Protein AF-A0A7X3QNJ5-F1 (afdb_monomer)

Foldseek 3Di:
DDDDDDDDPPPPDPPDDDDCPVVVCVVCVVVVHHDPADDVPDPGPPPCVVVVVVVVVLVVQLVVVVCQVDPPDPDPVVNVVSVVVSVVVVVCVVPVD

pLDDT: mean 71.75, std 19.36, range [24.39, 93.75]

Sequence (97 aa):
MTYRLRVSVEALQPKRAAHPHRHFRQQLRRLHIRPVLAKRGTPNGSGLGVYRWVVERTLSWLHQFHRLRVRFERRGDIHEAFLTIGCIIICSRFLFR

Solvent-accessible surface area (backbone atoms only — not comparable to full-atom values): 6393 Å² total; per-residue (Å²): 143,82,88,83,80,82,78,77,90,78,82,80,72,83,78,80,89,72,81,65,66,66,59,53,49,52,51,32,50,74,68,74,41,80,79,82,72,69,57,92,95,49,85,56,92,77,63,50,68,68,59,46,52,57,52,54,50,54,50,56,57,46,43,69,43,64,72,68,58,47,83,79,62,91,50,66,68,63,51,50,51,53,49,52,52,50,49,50,57,54,51,47,62,66,75,77,105

Structure (mmCIF, N/CA/C/O backbone):
data_AF-A0A7X3QNJ5-F1
#
_entry.id   AF-A0A7X3QNJ5-F1
#
loop_
_atom_site.group_PDB
_atom_site.id
_atom_site.type_symbol
_atom_site.label_atom_id
_atom_site.label_alt_id
_atom_site.label_comp_id
_atom_site.label_asym_id
_atom_site.label_entity_id
_atom_site.label_seq_id
_atom_site.pdbx_PDB_ins_code
_atom_site.Cartn_x
_atom_site.Cartn_y
_atom_site.Cartn_z
_atom_site.occupancy
_atom_site.B_iso_or_equiv
_atom_site.auth_seq_id
_atom_site.auth_comp_id
_atom_site.auth_asym_id
_atom_site.auth_atom_id
_atom_site.pdbx_PDB_model_num
ATOM 1 N N . MET A 1 1 ? 34.088 -18.166 32.029 1.00 38.03 1 MET A N 1
ATOM 2 C CA . MET A 1 1 ? 33.112 -18.259 30.920 1.00 38.03 1 MET A CA 1
ATOM 3 C C . MET A 1 1 ? 31.991 -17.244 31.122 1.00 38.03 1 MET A C 1
ATOM 5 O O . MET A 1 1 ? 31.080 -17.524 31.886 1.00 38.03 1 MET A O 1
ATOM 9 N N . THR A 1 2 ? 32.054 -16.077 30.471 1.00 30.41 2 THR A N 1
ATOM 10 C CA . THR A 1 2 ? 30.873 -15.278 30.060 1.00 30.41 2 THR A CA 1
ATOM 11 C C . THR A 1 2 ? 31.359 -14.171 29.118 1.00 30.41 2 THR A C 1
ATOM 13 O O . THR A 1 2 ? 31.990 -13.210 29.551 1.00 30.41 2 THR A O 1
ATOM 16 N N . TYR A 1 3 ? 31.138 -14.327 27.811 1.00 24.39 3 TYR A N 1
ATOM 17 C CA . TYR A 1 3 ? 31.570 -13.354 26.804 1.00 24.39 3 TYR A CA 1
ATOM 18 C C . TYR A 1 3 ? 30.451 -12.342 26.552 1.00 24.39 3 TYR A C 1
ATOM 20 O O . TYR A 1 3 ? 29.412 -12.658 25.977 1.00 24.39 3 TYR A O 1
ATOM 28 N N . ARG A 1 4 ? 30.679 -11.111 27.011 1.00 36.25 4 ARG A N 1
ATOM 29 C CA . ARG A 1 4 ? 29.848 -9.928 26.777 1.00 36.25 4 ARG A CA 1
ATOM 30 C C . ARG A 1 4 ? 30.256 -9.306 25.438 1.00 36.25 4 ARG A C 1
ATOM 32 O O . ARG A 1 4 ? 31.220 -8.548 25.382 1.00 36.25 4 ARG A O 1
ATOM 39 N N . LEU A 1 5 ? 29.546 -9.628 24.358 1.00 35.75 5 LEU A N 1
ATOM 40 C CA . LEU A 1 5 ? 29.772 -9.012 23.047 1.00 35.75 5 LEU A CA 1
ATOM 41 C C . LEU A 1 5 ? 29.002 -7.688 22.941 1.00 35.75 5 LEU A C 1
ATOM 43 O O . LEU A 1 5 ? 27.789 -7.661 22.753 1.00 35.75 5 LEU A O 1
ATOM 47 N N . ARG A 1 6 ? 29.744 -6.580 23.055 1.00 36.91 6 ARG A N 1
ATOM 48 C CA . ARG A 1 6 ? 29.370 -5.267 22.516 1.00 36.91 6 ARG A CA 1
ATOM 49 C C . ARG A 1 6 ? 29.415 -5.376 20.990 1.00 36.91 6 ARG A C 1
ATOM 51 O O . ARG A 1 6 ? 30.498 -5.529 20.435 1.00 36.91 6 ARG A O 1
ATOM 58 N N . VAL A 1 7 ? 28.274 -5.298 20.309 1.00 44.38 7 VAL A N 1
ATOM 59 C CA . VAL A 1 7 ? 28.258 -5.103 18.852 1.00 44.38 7 VAL A CA 1
ATOM 60 C C . VAL A 1 7 ? 28.231 -3.602 18.584 1.00 44.38 7 VAL A C 1
ATOM 62 O O . VAL A 1 7 ? 27.272 -2.915 18.928 1.00 44.38 7 VAL A O 1
ATOM 65 N N . SER A 1 8 ? 29.334 -3.111 18.019 1.00 32.66 8 SER A N 1
ATOM 66 C CA . SER A 1 8 ? 29.550 -1.730 17.583 1.00 32.66 8 SER A CA 1
ATOM 67 C C . SER A 1 8 ? 28.489 -1.304 16.565 1.00 32.66 8 SER A C 1
ATOM 69 O O . SER A 1 8 ? 28.348 -1.917 15.508 1.00 32.66 8 SER A O 1
ATOM 71 N N . VAL A 1 9 ? 27.780 -0.219 16.865 1.00 39.53 9 VAL A N 1
ATOM 72 C CA . VAL A 1 9 ? 26.712 0.393 16.051 1.00 39.53 9 VAL A CA 1
ATOM 73 C C . VAL A 1 9 ? 27.227 1.237 14.865 1.00 39.53 9 VAL A C 1
ATOM 75 O O . VAL A 1 9 ? 26.466 1.981 14.258 1.00 39.53 9 VAL A O 1
ATOM 78 N N . GLU A 1 10 ? 28.495 1.095 14.468 1.00 34.22 10 GLU A N 1
ATOM 79 C CA . GLU A 1 10 ? 29.169 2.004 13.516 1.00 34.22 10 GLU A CA 1
ATOM 80 C C . GLU A 1 10 ? 29.443 1.443 12.110 1.00 34.22 10 GLU A C 1
ATOM 82 O O . GLU A 1 10 ? 30.074 2.104 11.291 1.00 34.22 10 GLU A O 1
ATOM 87 N N . ALA A 1 11 ? 28.930 0.260 11.762 1.00 33.91 11 ALA A N 1
ATOM 88 C CA . ALA A 1 11 ? 29.233 -0.372 10.470 1.00 33.91 11 ALA A CA 1
ATOM 89 C C . ALA A 1 11 ? 28.166 -0.199 9.365 1.00 33.91 11 ALA A C 1
ATOM 91 O O . ALA A 1 11 ? 28.227 -0.902 8.355 1.00 33.91 11 ALA A O 1
ATOM 92 N N . LEU A 1 12 ? 27.197 0.717 9.501 1.00 40.56 12 LEU A N 1
ATOM 93 C CA . LEU A 1 12 ? 26.153 0.933 8.482 1.00 40.56 12 LEU A CA 1
ATOM 94 C C . LEU A 1 12 ? 26.283 2.280 7.748 1.00 40.56 12 LEU A C 1
ATOM 96 O O . LEU A 1 12 ? 25.319 3.028 7.610 1.00 40.56 12 LEU A O 1
ATOM 100 N N . GLN A 1 13 ? 27.478 2.586 7.239 1.00 36.47 13 GLN A N 1
ATOM 101 C CA . GLN A 1 13 ? 27.635 3.614 6.202 1.00 36.47 13 GLN A CA 1
ATOM 102 C C . GLN A 1 13 ? 27.051 3.109 4.860 1.00 36.47 13 GLN A C 1
ATOM 104 O O . GLN A 1 13 ? 27.156 1.919 4.537 1.00 36.47 13 GLN A O 1
ATOM 109 N N . PRO A 1 14 ? 26.410 3.980 4.057 1.00 35.34 14 PRO A N 1
ATOM 110 C CA . PRO A 1 14 ? 25.528 3.576 2.973 1.00 35.34 14 PRO A CA 1
ATOM 111 C C . PRO A 1 14 ? 26.340 3.200 1.731 1.00 35.34 14 PRO A C 1
ATOM 113 O O . PRO A 1 14 ? 26.822 4.062 0.997 1.00 35.34 14 PRO A O 1
ATOM 116 N N . LYS A 1 15 ? 26.437 1.900 1.431 1.00 34.12 15 LYS A N 1
ATOM 117 C CA . LYS A 1 15 ? 26.913 1.425 0.123 1.00 34.12 15 LYS A CA 1
ATOM 118 C C . LYS A 1 15 ? 25.880 1.760 -0.959 1.00 34.12 15 LYS A C 1
ATOM 120 O O . LYS A 1 15 ? 25.045 0.941 -1.341 1.00 34.12 15 LYS A O 1
ATOM 125 N N . ARG A 1 16 ? 25.934 2.996 -1.454 1.00 39.19 16 ARG A N 1
ATOM 126 C CA . ARG A 1 16 ? 25.337 3.400 -2.729 1.00 39.19 16 ARG A CA 1
ATOM 127 C C . ARG A 1 16 ? 26.049 2.604 -3.839 1.00 39.19 16 ARG A C 1
ATOM 129 O O . ARG A 1 16 ? 27.269 2.627 -3.908 1.00 39.19 16 ARG A O 1
ATOM 136 N N . ALA A 1 17 ? 25.275 1.909 -4.680 1.00 40.91 17 ALA A N 1
ATOM 137 C CA . ALA A 1 17 ? 25.690 1.237 -5.928 1.00 40.91 17 ALA A CA 1
ATOM 138 C C . ALA A 1 17 ? 26.135 -0.251 -5.916 1.00 40.91 17 ALA A C 1
ATOM 140 O O . ALA A 1 17 ? 26.988 -0.648 -6.703 1.00 40.91 17 ALA A O 1
ATOM 141 N N . ALA A 1 18 ? 25.460 -1.132 -5.166 1.00 39.53 18 ALA A N 1
ATOM 142 C CA . ALA A 1 18 ? 25.410 -2.562 -5.522 1.00 39.53 18 ALA A CA 1
ATOM 143 C C . ALA A 1 18 ? 24.035 -3.161 -5.181 1.00 39.53 18 ALA A C 1
ATOM 145 O O . ALA A 1 18 ? 23.760 -3.561 -4.053 1.00 39.53 18 ALA A O 1
ATOM 146 N N . HIS A 1 19 ? 23.119 -3.166 -6.151 1.00 51.22 19 HIS A N 1
ATOM 147 C CA . HIS A 1 19 ? 21.729 -3.558 -5.915 1.00 51.22 19 HIS A CA 1
ATOM 148 C C . HIS A 1 19 ? 21.590 -5.085 -5.691 1.00 51.22 19 HIS A C 1
ATOM 150 O O . HIS A 1 19 ? 22.008 -5.868 -6.548 1.00 51.22 19 HIS A O 1
ATOM 156 N N . PRO A 1 20 ? 20.936 -5.544 -4.607 1.00 50.44 20 PRO A N 1
ATOM 157 C CA . PRO A 1 20 ? 21.018 -6.919 -4.081 1.00 50.44 20 PRO A CA 1
ATOM 158 C C . PRO A 1 20 ? 20.336 -8.024 -4.921 1.00 50.44 20 PRO A C 1
ATOM 160 O O . PRO A 1 20 ? 20.277 -9.185 -4.524 1.00 50.44 20 PRO A O 1
ATOM 163 N N . HIS A 1 21 ? 19.856 -7.720 -6.126 1.00 64.50 21 HIS A N 1
ATOM 164 C CA . HIS A 1 21 ? 19.049 -8.630 -6.944 1.00 64.50 21 HIS A CA 1
ATOM 165 C C . HIS A 1 21 ? 19.798 -9.897 -7.421 1.00 64.50 21 HIS A C 1
ATOM 167 O O . HIS A 1 21 ? 19.179 -10.947 -7.603 1.00 64.50 21 HIS A O 1
ATOM 173 N N . ARG A 1 22 ? 21.129 -9.847 -7.606 1.00 67.94 22 ARG A N 1
ATOM 174 C CA . ARG A 1 22 ? 21.928 -11.030 -7.999 1.00 67.94 22 ARG A CA 1
ATOM 175 C C . ARG A 1 22 ? 22.077 -12.027 -6.846 1.00 67.94 22 ARG A C 1
ATOM 177 O O . ARG A 1 22 ? 21.913 -13.225 -7.069 1.00 67.94 22 ARG A O 1
ATOM 184 N N . HIS A 1 23 ? 22.330 -11.529 -5.635 1.00 76.19 23 HIS A N 1
ATOM 185 C CA . HIS A 1 23 ? 22.473 -12.354 -4.434 1.00 76.19 23 HIS A CA 1
ATOM 186 C C . HIS A 1 23 ? 21.161 -13.065 -4.089 1.00 76.19 23 HIS A C 1
ATOM 188 O O . HIS A 1 23 ? 21.171 -14.280 -3.909 1.00 76.19 23 HIS A O 1
ATOM 194 N N . PHE A 1 24 ? 20.024 -12.361 -4.155 1.00 74.75 24 PHE A N 1
ATOM 195 C CA . PHE A 1 24 ? 18.706 -12.968 -3.936 1.00 74.75 24 PHE A CA 1
ATOM 196 C C . PHE A 1 24 ? 18.388 -14.084 -4.931 1.00 74.75 24 PHE A C 1
ATOM 198 O O . PHE A 1 24 ? 17.931 -15.153 -4.542 1.00 74.75 24 PHE A O 1
ATOM 205 N N . ARG A 1 25 ? 18.685 -13.900 -6.223 1.00 78.38 25 ARG A N 1
ATOM 206 C CA . ARG A 1 25 ? 18.483 -14.970 -7.214 1.00 78.38 25 ARG A CA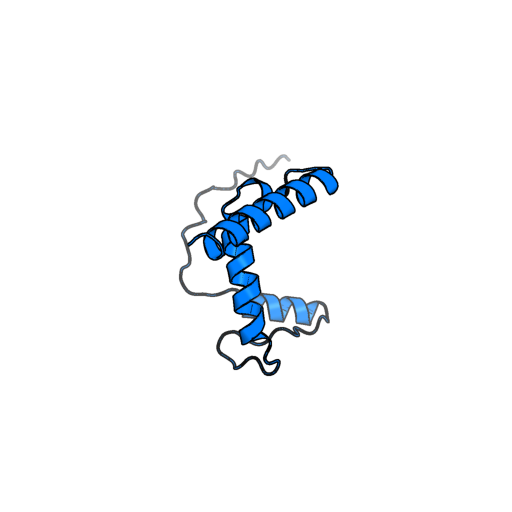 1
ATOM 207 C C . ARG A 1 25 ? 19.379 -16.176 -6.974 1.00 78.38 25 ARG A C 1
ATOM 209 O O . ARG A 1 25 ? 18.951 -17.299 -7.222 1.00 78.38 25 ARG A O 1
ATOM 216 N N . GLN A 1 26 ? 20.612 -15.955 -6.523 1.00 83.12 26 GLN A N 1
ATOM 217 C CA . GLN A 1 26 ? 21.524 -17.041 -6.182 1.00 83.12 26 GLN A CA 1
ATOM 218 C C . GLN A 1 26 ? 21.034 -17.805 -4.948 1.00 83.12 26 GLN A C 1
ATOM 220 O O . GLN A 1 26 ? 21.079 -19.029 -4.945 1.00 83.12 26 GLN A O 1
ATOM 225 N N . GLN A 1 27 ? 20.502 -17.105 -3.944 1.00 85.00 27 GLN A N 1
ATOM 226 C CA . GLN A 1 27 ? 19.864 -17.718 -2.778 1.00 85.00 27 GLN A CA 1
ATOM 227 C C . GLN A 1 27 ? 18.614 -18.518 -3.166 1.00 85.00 27 GLN A C 1
ATOM 229 O O . GLN A 1 27 ? 18.504 -19.672 -2.775 1.00 85.00 27 GLN A O 1
ATOM 234 N N . LEU A 1 28 ? 17.729 -17.969 -4.005 1.00 83.69 28 LEU A N 1
ATOM 235 C CA . LEU A 1 28 ? 16.552 -18.692 -4.505 1.00 83.69 28 LEU A CA 1
ATOM 236 C C . LEU A 1 28 ? 16.949 -19.972 -5.248 1.00 83.69 28 LEU A C 1
ATOM 238 O O . LEU A 1 28 ? 16.396 -21.030 -4.977 1.00 83.69 28 LEU A O 1
ATOM 242 N N . ARG A 1 29 ? 17.973 -19.910 -6.109 1.00 84.81 29 ARG A N 1
ATOM 243 C CA . ARG A 1 29 ? 18.503 -21.096 -6.802 1.00 84.81 29 ARG A CA 1
ATOM 244 C C . ARG A 1 29 ? 19.090 -22.131 -5.842 1.00 84.81 29 ARG A C 1
ATOM 246 O O . ARG A 1 29 ? 18.877 -23.315 -6.064 1.00 84.81 29 ARG A O 1
ATOM 253 N N . ARG A 1 30 ? 19.787 -21.703 -4.780 1.00 88.44 30 ARG A N 1
ATOM 254 C CA . ARG A 1 30 ? 20.273 -22.602 -3.710 1.00 88.44 30 ARG A CA 1
ATOM 255 C C . ARG A 1 30 ? 19.122 -23.285 -2.967 1.00 88.44 30 ARG A C 1
ATOM 257 O O . ARG A 1 30 ? 19.273 -24.417 -2.535 1.00 88.44 30 ARG A O 1
ATOM 264 N N . LEU A 1 31 ? 17.978 -22.613 -2.861 1.00 89.88 31 LEU A N 1
ATOM 265 C CA . LEU A 1 31 ? 16.739 -23.151 -2.297 1.00 89.88 31 LEU A CA 1
ATOM 266 C C . LEU A 1 31 ? 15.885 -23.913 -3.329 1.00 89.88 31 LEU A C 1
ATOM 268 O O . LEU A 1 31 ? 14.741 -24.237 -3.038 1.00 89.88 31 LEU A O 1
ATOM 272 N N . HIS A 1 32 ? 16.400 -24.177 -4.537 1.00 86.38 32 HIS A N 1
ATOM 273 C CA . HIS A 1 32 ? 15.662 -24.788 -5.655 1.00 86.38 32 HIS A CA 1
ATOM 274 C C . HIS A 1 32 ? 14.410 -24.010 -6.114 1.00 86.38 32 HIS A C 1
ATOM 276 O O . HIS A 1 32 ? 13.584 -24.524 -6.867 1.00 86.38 32 HIS A O 1
ATOM 282 N N . ILE A 1 33 ? 14.295 -22.732 -5.746 1.00 85.00 33 ILE A N 1
ATOM 283 C CA . ILE A 1 33 ? 13.223 -21.832 -6.175 1.00 85.00 33 ILE A CA 1
ATOM 284 C C . ILE A 1 33 ? 13.658 -21.121 -7.459 1.00 85.00 33 ILE A C 1
ATOM 286 O O . ILE A 1 33 ? 14.666 -20.406 -7.501 1.00 85.00 33 ILE A O 1
ATOM 290 N N . ARG A 1 34 ? 12.881 -21.284 -8.535 1.00 80.62 34 ARG A N 1
ATOM 291 C CA . ARG A 1 34 ? 13.142 -20.600 -9.808 1.00 80.62 34 ARG A CA 1
ATOM 292 C C . ARG A 1 34 ? 12.702 -19.131 -9.709 1.00 80.62 34 ARG A C 1
ATOM 294 O O . ARG A 1 34 ? 11.527 -18.871 -9.469 1.00 80.62 34 ARG A O 1
ATOM 301 N N . PRO A 1 35 ? 13.600 -18.148 -9.910 1.00 72.94 35 PRO A N 1
ATOM 302 C CA . PRO A 1 35 ? 13.203 -16.744 -9.925 1.00 72.94 35 PRO A CA 1
ATOM 303 C C . PRO A 1 35 ? 12.423 -16.429 -11.210 1.00 72.94 35 PRO A C 1
ATOM 305 O O . PRO A 1 35 ? 13.019 -16.320 -12.279 1.00 72.94 35 PRO A O 1
ATOM 308 N N . VAL A 1 36 ? 11.101 -16.274 -11.085 1.00 72.25 36 VAL A N 1
ATOM 309 C CA . VAL A 1 36 ? 10.164 -16.010 -12.200 1.00 72.25 36 VAL A CA 1
ATOM 310 C C . VAL A 1 36 ? 10.129 -14.531 -12.604 1.00 72.25 36 VAL A C 1
ATOM 312 O O . VAL A 1 36 ? 9.816 -14.192 -13.741 1.00 72.25 36 VAL A O 1
ATOM 315 N N . LEU A 1 37 ? 10.495 -13.624 -11.694 1.00 69.25 37 LEU A N 1
ATOM 316 C CA . LEU A 1 37 ? 10.550 -12.196 -12.000 1.00 69.25 37 LEU A CA 1
ATOM 317 C C . LEU A 1 37 ? 11.632 -11.911 -13.050 1.00 69.25 37 LEU A C 1
ATOM 319 O O . LEU A 1 37 ? 12.732 -12.466 -13.002 1.00 69.25 37 LEU A O 1
ATOM 323 N N . ALA A 1 38 ? 11.349 -11.009 -13.983 1.00 68.62 38 ALA A N 1
ATOM 324 C CA . ALA A 1 38 ? 12.305 -10.574 -14.996 1.00 68.62 38 ALA A CA 1
ATOM 325 C C . ALA A 1 38 ? 13.451 -9.745 -14.384 1.00 68.62 38 ALA A C 1
ATOM 327 O O . ALA A 1 38 ? 13.352 -9.208 -13.276 1.00 68.62 38 ALA A O 1
ATOM 328 N N . LYS A 1 39 ? 14.613 -9.741 -15.050 1.00 71.06 39 LYS A N 1
ATOM 329 C CA . LYS A 1 39 ? 15.819 -9.080 -14.536 1.00 71.06 39 LYS A CA 1
ATOM 330 C C . LYS A 1 39 ? 15.653 -7.563 -14.674 1.00 71.06 39 LYS A C 1
ATOM 332 O O . LYS A 1 39 ? 15.097 -7.063 -15.643 1.00 71.06 39 LYS A O 1
ATOM 337 N N . ARG A 1 40 ? 16.144 -6.801 -13.694 1.00 65.12 40 ARG A N 1
ATOM 338 C CA . ARG A 1 40 ? 16.155 -5.335 -13.798 1.00 65.12 40 ARG A CA 1
ATOM 339 C C . ARG A 1 40 ? 16.944 -4.920 -15.049 1.00 65.12 40 ARG A C 1
ATOM 341 O O . ARG A 1 40 ? 18.068 -5.386 -15.225 1.00 65.12 40 ARG A O 1
ATOM 348 N N . GLY A 1 41 ? 16.348 -4.073 -15.888 1.00 65.19 41 GLY A N 1
ATOM 349 C CA . GLY A 1 41 ? 16.939 -3.610 -17.151 1.00 65.19 41 GLY A CA 1
ATOM 350 C C . GLY A 1 41 ? 16.744 -4.552 -18.345 1.00 65.19 41 GLY A C 1
ATOM 351 O O . GLY A 1 41 ? 17.213 -4.233 -19.428 1.00 65.19 41 GLY A O 1
ATOM 352 N N . THR A 1 42 ? 16.059 -5.688 -18.178 1.00 66.88 42 THR A N 1
ATOM 353 C CA . THR A 1 42 ? 15.613 -6.516 -19.310 1.00 66.88 42 THR A CA 1
ATOM 354 C C . THR A 1 42 ? 14.135 -6.251 -19.575 1.00 66.88 42 THR A C 1
ATOM 356 O O . THR A 1 42 ? 13.395 -6.088 -18.599 1.00 66.88 42 THR A O 1
ATOM 359 N N . PRO A 1 43 ? 13.683 -6.234 -20.840 1.00 62.88 43 PRO A N 1
ATOM 360 C CA . PRO A 1 43 ? 12.264 -6.127 -21.139 1.00 62.88 43 PRO A CA 1
ATOM 361 C C . PRO A 1 43 ? 11.503 -7.243 -20.414 1.00 62.88 43 PRO A C 1
ATOM 363 O O . PRO A 1 43 ? 11.860 -8.421 -20.483 1.00 62.88 43 PRO A O 1
ATOM 366 N N . ASN A 1 44 ? 10.476 -6.856 -19.656 1.00 64.25 44 ASN A N 1
ATOM 367 C CA . ASN A 1 44 ? 9.575 -7.808 -19.022 1.00 64.25 44 ASN A CA 1
ATOM 368 C C . ASN A 1 44 ? 8.752 -8.465 -20.136 1.00 64.25 44 ASN A C 1
ATOM 370 O O . ASN A 1 44 ? 7.806 -7.860 -20.629 1.00 64.25 44 ASN A O 1
ATOM 374 N N . GLY A 1 45 ? 9.085 -9.702 -20.513 1.00 62.97 45 GLY A N 1
ATOM 375 C CA . GLY A 1 45 ? 8.373 -10.455 -21.558 1.00 62.97 45 GLY A CA 1
ATOM 376 C C . GLY A 1 45 ? 6.914 -10.800 -21.228 1.00 62.97 45 GLY A C 1
ATOM 377 O O . GLY A 1 45 ? 6.244 -11.440 -22.024 1.00 62.97 45 GLY A O 1
ATOM 378 N N . SER A 1 46 ? 6.420 -10.392 -20.057 1.00 69.31 46 SER A N 1
ATOM 379 C CA . SER A 1 46 ? 5.060 -10.649 -19.595 1.00 69.31 46 SER A CA 1
ATOM 380 C C . SER A 1 46 ? 4.070 -9.516 -19.890 1.00 69.31 46 SER A C 1
ATOM 382 O O . SER A 1 46 ? 2.897 -9.658 -19.569 1.00 69.31 46 SER A O 1
ATOM 384 N N . GLY A 1 47 ? 4.511 -8.357 -20.403 1.00 67.00 47 GLY A N 1
ATOM 385 C CA . GLY A 1 47 ? 3.638 -7.188 -20.632 1.00 67.00 47 GLY A CA 1
ATOM 386 C C . GLY A 1 47 ? 3.090 -6.525 -19.353 1.00 67.00 47 GLY A C 1
ATOM 387 O O . GLY A 1 47 ? 2.623 -5.389 -19.386 1.00 67.00 47 GLY A O 1
ATOM 388 N N . LEU A 1 48 ? 3.246 -7.168 -18.187 1.00 67.12 48 LEU A N 1
ATOM 389 C CA . LEU A 1 48 ? 2.789 -6.674 -16.887 1.00 67.12 48 LEU A CA 1
ATOM 390 C C . LEU A 1 48 ? 3.401 -5.334 -16.482 1.00 67.12 48 LEU A C 1
ATOM 392 O O . LEU A 1 48 ? 2.865 -4.708 -15.584 1.00 67.12 48 LEU A O 1
ATOM 396 N N . GLY A 1 49 ? 4.497 -4.872 -17.093 1.00 69.19 49 GLY A N 1
ATOM 397 C CA . GLY A 1 49 ? 5.095 -3.571 -16.762 1.00 69.19 49 GLY A CA 1
ATO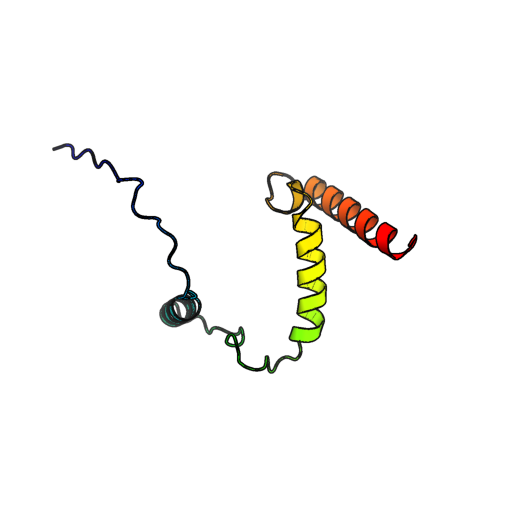M 398 C C . GLY A 1 49 ? 4.111 -2.401 -16.887 1.00 69.19 49 GLY A C 1
ATOM 399 O O . GLY A 1 49 ? 4.138 -1.502 -16.050 1.00 69.19 49 GLY A O 1
ATOM 400 N N . VAL A 1 50 ? 3.204 -2.464 -17.869 1.00 71.12 50 VAL A N 1
ATOM 401 C CA . VAL A 1 50 ? 2.175 -1.439 -18.109 1.00 71.12 50 VAL A CA 1
ATOM 402 C C . VAL A 1 50 ? 1.166 -1.400 -16.958 1.00 71.12 50 VAL A C 1
ATOM 404 O O . VAL A 1 50 ? 0.925 -0.346 -16.374 1.00 71.12 50 VAL A O 1
ATOM 407 N N . TYR A 1 51 ? 0.632 -2.558 -16.568 1.00 77.19 51 TYR A N 1
ATOM 408 C CA . TYR A 1 51 ? -0.365 -2.668 -15.497 1.00 77.19 51 TYR A CA 1
ATOM 409 C C . TYR A 1 51 ? 0.245 -2.526 -14.100 1.00 77.19 51 TYR A C 1
ATOM 411 O O . TYR A 1 51 ? -0.340 -1.928 -13.200 1.00 77.19 51 TYR A O 1
ATOM 419 N N . ARG A 1 52 ? 1.461 -3.038 -13.919 1.00 80.62 52 ARG A N 1
ATOM 420 C CA . ARG A 1 52 ? 2.189 -3.023 -12.653 1.00 80.62 52 ARG A CA 1
ATOM 421 C C . ARG A 1 52 ? 2.501 -1.602 -12.211 1.00 80.62 52 ARG A C 1
ATOM 423 O O . ARG A 1 52 ? 2.345 -1.316 -11.033 1.00 80.62 52 ARG A O 1
ATOM 430 N N . TRP A 1 53 ? 2.877 -0.710 -13.129 1.00 83.81 53 TRP A N 1
ATOM 431 C CA . TRP A 1 53 ? 3.109 0.691 -12.780 1.00 83.81 53 TRP A CA 1
ATOM 432 C C . TRP A 1 53 ? 1.851 1.371 -12.219 1.00 83.81 53 TRP A C 1
ATOM 434 O O . TRP A 1 53 ? 1.954 2.133 -11.260 1.00 83.81 53 TRP A O 1
ATOM 444 N N . VAL A 1 54 ? 0.663 1.069 -12.757 1.00 84.25 54 VAL A N 1
ATOM 445 C CA . VAL A 1 54 ? -0.606 1.614 -12.241 1.00 84.25 54 VAL A CA 1
ATOM 446 C C . VAL A 1 54 ? -0.845 1.144 -10.806 1.00 84.25 54 VAL A C 1
ATOM 448 O O . VAL A 1 54 ? -1.116 1.959 -9.927 1.00 84.25 54 VAL A O 1
ATOM 451 N N . VAL A 1 55 ? -0.667 -0.153 -10.547 1.00 84.06 55 VAL A N 1
ATOM 452 C CA . VAL A 1 55 ? -0.840 -0.736 -9.208 1.00 84.06 55 VAL A CA 1
ATOM 453 C C . VAL A 1 55 ? 0.203 -0.199 -8.223 1.00 84.06 55 VAL A C 1
ATOM 455 O O . VAL A 1 55 ? -0.146 0.242 -7.131 1.00 84.06 55 VAL A O 1
ATOM 458 N N . GLU A 1 56 ? 1.481 -0.179 -8.604 1.00 86.62 56 GLU A N 1
ATOM 459 C CA . GLU A 1 56 ? 2.574 0.330 -7.766 1.00 86.62 56 GLU A CA 1
ATOM 460 C C . GLU A 1 56 ? 2.407 1.819 -7.441 1.00 86.62 56 GLU A C 1
ATOM 462 O O . GLU A 1 56 ? 2.706 2.246 -6.323 1.00 86.62 56 GLU A O 1
ATOM 467 N N . ARG A 1 57 ? 1.888 2.613 -8.385 1.00 88.00 57 ARG A N 1
ATOM 468 C CA . ARG A 1 57 ? 1.571 4.028 -8.166 1.00 88.00 57 ARG A CA 1
ATOM 469 C C . ARG A 1 57 ? 0.469 4.191 -7.120 1.00 88.00 57 ARG A C 1
ATOM 471 O O . ARG A 1 57 ? 0.650 4.964 -6.182 1.00 88.00 57 ARG A O 1
ATOM 478 N N . THR A 1 58 ? -0.629 3.445 -7.236 1.00 86.38 58 THR A N 1
ATOM 479 C CA . THR A 1 58 ? -1.723 3.493 -6.252 1.00 86.38 58 THR A CA 1
ATOM 480 C C . THR A 1 58 ? -1.245 3.041 -4.872 1.00 86.38 58 THR A C 1
ATOM 482 O O . THR A 1 58 ? -1.512 3.715 -3.880 1.00 86.38 58 THR A O 1
ATOM 485 N N . LEU A 1 59 ? -0.451 1.967 -4.799 1.00 84.31 59 LEU A N 1
ATOM 486 C CA . LEU A 1 59 ? 0.175 1.518 -3.550 1.00 84.31 59 LEU A CA 1
ATOM 487 C C . LEU A 1 59 ? 1.099 2.585 -2.950 1.00 84.31 59 LEU A C 1
ATOM 489 O O . LEU A 1 59 ? 1.108 2.780 -1.737 1.00 84.31 59 LEU A O 1
ATOM 493 N N . SER A 1 60 ? 1.827 3.330 -3.784 1.00 88.00 60 SER A N 1
ATOM 494 C CA . SER A 1 60 ? 2.681 4.431 -3.324 1.00 88.00 60 SER A CA 1
ATOM 495 C C . SER A 1 60 ? 1.880 5.562 -2.673 1.00 88.00 60 SER A C 1
ATOM 497 O O . SER A 1 60 ? 2.347 6.143 -1.695 1.00 88.00 60 SER A O 1
ATOM 499 N N . TRP A 1 61 ? 0.673 5.863 -3.166 1.00 88.50 61 TRP A N 1
ATOM 500 C CA . TRP A 1 61 ? -0.236 6.814 -2.514 1.00 88.50 61 TRP A CA 1
ATOM 501 C C . TRP A 1 61 ? -0.823 6.253 -1.224 1.00 88.50 61 TRP A C 1
ATOM 503 O O . TRP A 1 61 ? -0.850 6.955 -0.216 1.00 88.50 61 TRP A O 1
ATOM 513 N N . LEU A 1 62 ? -1.221 4.980 -1.219 1.00 87.50 62 LEU A N 1
ATOM 514 C CA . LEU A 1 62 ? -1.734 4.328 -0.015 1.00 87.50 62 LEU A CA 1
ATOM 515 C C . LEU A 1 62 ? -0.683 4.276 1.103 1.00 87.50 62 LEU A C 1
ATOM 517 O O . LEU A 1 62 ? -1.013 4.484 2.266 1.00 87.50 62 LEU A O 1
ATOM 521 N N . HIS A 1 63 ? 0.595 4.101 0.764 1.00 85.75 63 HIS A N 1
ATOM 522 C CA . HIS A 1 63 ? 1.699 4.129 1.726 1.00 85.75 63 HIS A CA 1
ATOM 523 C C . HIS A 1 63 ? 1.943 5.504 2.369 1.00 85.75 63 HIS A C 1
ATOM 525 O O . HIS A 1 63 ? 2.627 5.568 3.392 1.00 85.75 63 HIS A O 1
ATOM 531 N N . GLN A 1 64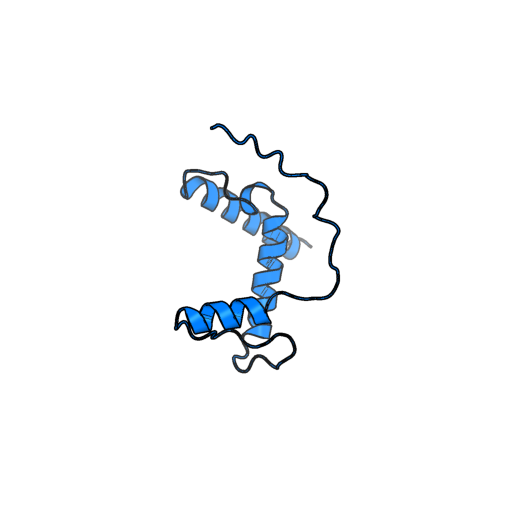 ? 1.398 6.596 1.818 1.00 84.69 64 GLN A N 1
ATOM 532 C CA . GLN A 1 64 ? 1.422 7.900 2.495 1.00 84.69 64 GLN A CA 1
ATOM 533 C C . GLN A 1 64 ? 0.474 7.928 3.701 1.00 84.69 64 GLN A C 1
ATOM 535 O O . GLN A 1 64 ? 0.705 8.667 4.657 1.00 84.69 64 GLN A O 1
ATOM 540 N N . PHE A 1 65 ? -0.553 7.075 3.716 1.00 81.44 65 PHE A N 1
ATOM 541 C CA . PHE A 1 65 ? -1.384 6.864 4.893 1.00 81.44 65 PHE A CA 1
ATOM 542 C C . PHE A 1 65 ? -0.659 5.893 5.832 1.00 81.44 65 PHE A C 1
ATOM 544 O O . PHE A 1 65 ? -0.689 4.680 5.649 1.00 81.44 65 PHE A O 1
ATOM 551 N N . HIS A 1 66 ? 0.026 6.430 6.845 1.00 77.31 66 HIS A N 1
ATOM 552 C CA . HIS A 1 66 ? 0.934 5.708 7.752 1.00 77.31 66 HIS A CA 1
ATOM 553 C C . HIS A 1 66 ? 0.415 4.338 8.253 1.00 77.31 66 HIS A C 1
ATOM 555 O O . HIS A 1 66 ? 1.193 3.388 8.353 1.00 77.31 66 HIS A O 1
ATOM 561 N N . ARG A 1 67 ? -0.898 4.216 8.514 1.00 77.75 67 ARG A N 1
ATOM 562 C CA . ARG A 1 67 ? -1.568 2.981 8.983 1.00 77.75 67 ARG A CA 1
ATOM 563 C C . ARG A 1 67 ? -1.718 1.884 7.920 1.00 77.75 67 ARG A C 1
ATOM 565 O O . ARG A 1 67 ? -1.939 0.730 8.272 1.00 77.75 67 ARG A O 1
ATOM 572 N N . LEU A 1 68 ? -1.603 2.232 6.639 1.00 79.50 68 LEU A N 1
ATOM 573 C CA . LEU A 1 68 ? -1.606 1.291 5.515 1.00 79.50 68 LEU A CA 1
ATOM 574 C C . LEU A 1 68 ? -0.190 0.871 5.101 1.00 79.50 68 LEU A C 1
ATOM 576 O O . LEU A 1 68 ? -0.017 -0.213 4.556 1.00 79.50 68 LEU A O 1
ATOM 580 N N . ARG A 1 69 ? 0.833 1.688 5.395 1.00 80.19 69 ARG A N 1
ATOM 581 C CA . ARG A 1 69 ? 2.241 1.364 5.097 1.00 80.19 69 ARG A CA 1
ATOM 582 C C . ARG A 1 69 ? 2.774 0.212 5.944 1.00 80.19 69 ARG A C 1
ATOM 584 O O . ARG A 1 69 ? 3.509 -0.638 5.451 1.00 80.19 69 ARG A O 1
ATOM 591 N N . VAL A 1 70 ? 2.459 0.227 7.234 1.00 75.94 70 VAL A N 1
ATOM 592 C CA . VAL A 1 70 ? 2.860 -0.811 8.185 1.00 75.94 70 VAL A CA 1
ATOM 593 C C . VAL A 1 70 ? 1.593 -1.292 8.864 1.00 75.94 70 VAL A C 1
ATOM 595 O O . VAL A 1 70 ? 0.860 -0.497 9.452 1.00 75.94 70 VAL A O 1
ATOM 598 N N . ARG A 1 71 ? 1.317 -2.594 8.759 1.00 75.19 71 ARG A N 1
A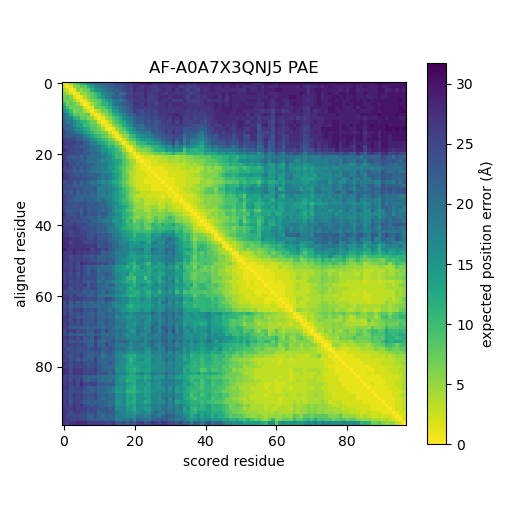TOM 599 C CA . ARG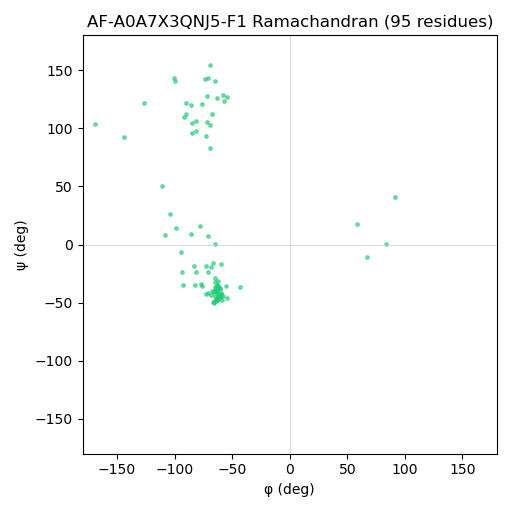 A 1 71 ? 0.149 -3.200 9.393 1.00 75.19 71 ARG A CA 1
ATOM 600 C C . ARG A 1 71 ? 0.374 -3.267 10.903 1.00 75.19 71 ARG A C 1
ATOM 602 O O . ARG A 1 71 ? 0.949 -4.228 11.403 1.00 75.19 71 ARG A O 1
ATOM 609 N N . PHE A 1 72 ? -0.091 -2.243 11.610 1.00 73.38 72 PHE A N 1
ATOM 610 C CA . PHE A 1 72 ? -0.153 -2.233 13.075 1.00 73.38 72 PHE A CA 1
ATOM 611 C C . PHE A 1 72 ? -1.404 -2.947 13.608 1.00 73.38 72 PHE A C 1
ATOM 613 O O . PHE A 1 72 ? -1.443 -3.389 14.755 1.00 73.38 72 PHE A O 1
ATOM 620 N N . GLU A 1 73 ? -2.410 -3.122 12.752 1.00 78.19 73 GLU A N 1
ATOM 621 C CA . GLU A 1 73 ? -3.731 -3.561 13.171 1.00 78.19 73 GLU A CA 1
ATOM 622 C C . GLU A 1 73 ? -3.809 -5.082 13.244 1.00 78.19 73 GLU A C 1
ATOM 624 O O . GLU A 1 73 ? -3.633 -5.801 12.252 1.00 78.19 73 GLU A O 1
ATOM 629 N N . ARG A 1 74 ? -4.109 -5.569 14.454 1.00 79.12 74 ARG A N 1
ATOM 630 C CA . ARG A 1 74 ? -4.248 -6.999 14.743 1.00 79.12 74 ARG A CA 1
ATOM 631 C C . ARG A 1 74 ? -5.433 -7.619 14.001 1.00 79.12 74 ARG A C 1
ATOM 633 O O . ARG A 1 74 ? -5.361 -8.785 13.621 1.00 79.12 74 ARG A O 1
ATOM 640 N N . ARG A 1 75 ? -6.501 -6.848 13.772 1.00 83.19 75 ARG A N 1
ATOM 641 C CA . ARG A 1 75 ? -7.696 -7.301 13.054 1.00 83.19 75 ARG A CA 1
ATOM 642 C C . ARG A 1 75 ? -7.695 -6.829 11.593 1.00 83.19 75 ARG A C 1
ATOM 644 O O . ARG A 1 75 ? -7.218 -5.737 11.290 1.00 83.19 75 ARG A O 1
ATOM 651 N N . GLY A 1 76 ? -8.146 -7.699 10.687 1.00 87.06 76 GLY A N 1
ATOM 652 C CA . GLY A 1 76 ? -8.127 -7.453 9.237 1.00 87.06 76 GLY A CA 1
ATOM 653 C C . GLY A 1 76 ? -9.227 -6.504 8.754 1.00 87.06 76 GLY A C 1
ATOM 654 O O . GLY A 1 76 ? -8.971 -5.688 7.879 1.00 87.06 76 GLY A O 1
ATOM 655 N N . ASP A 1 77 ? -10.391 -6.554 9.393 1.00 87.44 77 ASP A N 1
ATOM 656 C CA . ASP A 1 77 ? -11.551 -5.673 9.193 1.00 87.44 77 ASP A CA 1
ATOM 657 C C . ASP A 1 77 ? -11.198 -4.183 9.343 1.00 87.44 77 ASP A C 1
ATOM 659 O O . ASP A 1 77 ? -11.538 -3.358 8.500 1.00 87.44 77 ASP A O 1
ATOM 663 N N . ILE A 1 78 ? -10.445 -3.829 10.386 1.00 86.31 78 ILE A N 1
ATOM 664 C CA . ILE A 1 78 ? -10.020 -2.446 10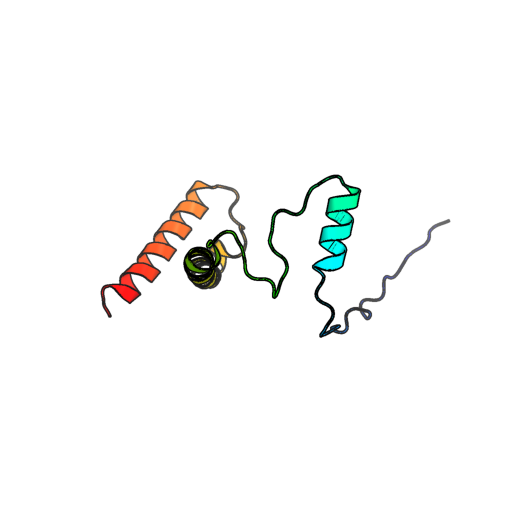.630 1.00 86.31 78 ILE A CA 1
ATOM 665 C C . ILE A 1 78 ? -9.075 -1.981 9.514 1.00 86.31 78 ILE A C 1
ATOM 667 O O . ILE A 1 78 ? -9.169 -0.852 9.033 1.00 86.31 78 ILE A O 1
ATOM 671 N N . HIS A 1 79 ? -8.162 -2.852 9.081 1.00 87.12 79 HIS A N 1
ATOM 672 C CA . HIS A 1 79 ? -7.239 -2.538 7.995 1.00 87.12 79 HIS A CA 1
ATOM 673 C C . HIS A 1 79 ? -7.975 -2.357 6.659 1.00 87.12 79 HIS A C 1
ATOM 675 O O . HIS A 1 79 ? -7.675 -1.424 5.916 1.00 87.12 79 HIS A O 1
ATOM 681 N N . GLU A 1 80 ? -8.973 -3.196 6.386 1.00 88.50 80 GLU A N 1
ATOM 682 C CA . GLU A 1 80 ? -9.842 -3.093 5.213 1.00 88.50 80 GLU A CA 1
ATOM 683 C C . GLU A 1 80 ? -10.670 -1.799 5.211 1.00 88.50 80 GLU A C 1
ATOM 685 O O . GLU A 1 80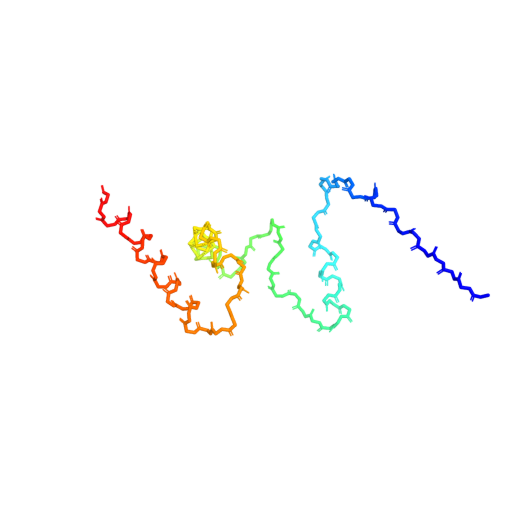 ? -10.777 -1.132 4.177 1.00 88.50 80 GLU A O 1
ATOM 690 N N . ALA A 1 81 ? -11.177 -1.371 6.371 1.00 91.50 81 ALA A N 1
ATOM 691 C CA . ALA A 1 81 ? -11.865 -0.090 6.502 1.00 91.50 81 ALA A CA 1
ATOM 692 C C . ALA A 1 81 ? -10.939 1.091 6.150 1.00 91.50 81 ALA A C 1
ATOM 694 O O . ALA A 1 81 ? -11.314 1.962 5.362 1.00 91.50 81 ALA A O 1
ATOM 695 N N . PHE A 1 82 ? -9.697 1.102 6.656 1.00 87.19 82 PHE A N 1
ATOM 696 C CA . PHE A 1 82 ? -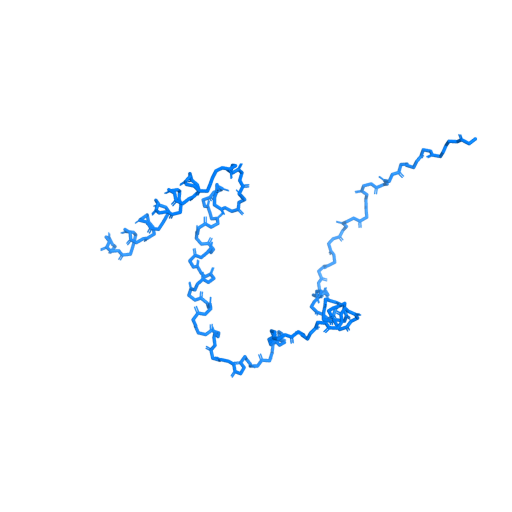8.718 2.137 6.292 1.00 87.19 82 PHE A CA 1
ATOM 697 C C . PHE A 1 82 ? -8.338 2.104 4.817 1.00 87.19 82 PHE A C 1
ATOM 699 O O . PHE A 1 82 ? -8.155 3.164 4.215 1.00 87.19 82 PHE A O 1
ATOM 706 N N . LEU A 1 83 ? -8.232 0.910 4.233 1.00 89.25 83 LEU A N 1
ATOM 707 C CA . LEU A 1 83 ? -7.946 0.749 2.813 1.00 89.25 83 LEU A CA 1
ATOM 708 C C . LEU A 1 83 ? -9.070 1.365 1.974 1.00 89.25 83 LEU A C 1
ATOM 710 O O . LEU A 1 83 ? -8.801 2.167 1.082 1.00 89.25 83 LEU A O 1
ATOM 714 N N . THR A 1 84 ? -10.319 1.050 2.315 1.00 91.94 84 THR A N 1
ATOM 715 C CA . THR A 1 84 ? -11.513 1.580 1.648 1.00 91.94 84 THR A CA 1
ATOM 716 C C . THR A 1 84 ? -11.562 3.105 1.718 1.00 91.94 84 THR A C 1
ATOM 718 O O . THR A 1 84 ? -11.724 3.764 0.691 1.00 91.94 84 THR A O 1
ATOM 721 N N . ILE A 1 85 ? -11.332 3.687 2.899 1.00 91.31 85 ILE A N 1
ATOM 722 C CA . ILE A 1 85 ? -11.281 5.147 3.080 1.00 91.31 85 ILE A CA 1
ATOM 723 C C . ILE A 1 85 ? -10.158 5.769 2.234 1.00 91.31 85 ILE A C 1
ATOM 725 O O . ILE A 1 85 ? -10.378 6.772 1.554 1.00 91.31 85 ILE A O 1
ATOM 729 N N . GLY A 1 86 ? -8.966 5.164 2.229 1.00 90.19 86 GLY A N 1
ATOM 730 C CA . GLY A 1 86 ? -7.838 5.622 1.415 1.00 90.19 86 GLY A CA 1
ATOM 731 C C . GLY A 1 86 ? -8.158 5.628 -0.082 1.00 90.19 86 GLY A C 1
ATOM 732 O O . GLY A 1 86 ? -7.866 6.607 -0.770 1.00 90.19 86 GLY A O 1
ATOM 733 N N . CYS A 1 87 ? -8.820 4.581 -0.578 1.00 90.88 87 CYS A N 1
ATOM 734 C CA . CYS A 1 87 ? -9.285 4.500 -1.962 1.00 90.88 87 CYS A CA 1
ATOM 735 C C . CYS A 1 87 ? -10.313 5.590 -2.290 1.00 90.88 87 CYS A C 1
ATOM 737 O O . CYS A 1 87 ? -10.177 6.244 -3.321 1.00 90.88 87 CYS A O 1
ATOM 739 N N . ILE A 1 88 ? -11.287 5.847 -1.409 1.00 93.75 88 ILE A N 1
ATOM 740 C CA . ILE A 1 88 ? -12.297 6.902 -1.608 1.00 93.75 88 ILE A CA 1
ATOM 741 C C . ILE A 1 88 ? -11.634 8.279 -1.736 1.00 93.75 88 ILE A C 1
ATOM 743 O O . ILE A 1 88 ? -11.972 9.033 -2.646 1.00 93.75 88 ILE A O 1
ATOM 747 N N . ILE A 1 89 ? -10.659 8.596 -0.877 1.00 91.25 89 ILE A N 1
ATOM 748 C CA . ILE A 1 89 ? -9.921 9.871 -0.924 1.00 91.25 89 ILE A CA 1
ATOM 749 C C . ILE A 1 89 ? -9.121 10.006 -2.223 1.00 91.25 89 ILE A C 1
ATOM 751 O O . ILE A 1 89 ? -9.030 11.090 -2.794 1.00 91.25 89 ILE A O 1
ATOM 755 N N . ILE A 1 90 ? -8.501 8.925 -2.693 1.00 89.50 90 ILE A N 1
ATOM 756 C CA . ILE A 1 90 ? -7.769 8.948 -3.961 1.00 89.50 90 ILE A CA 1
ATOM 757 C C . ILE A 1 90 ? -8.755 9.184 -5.109 1.00 89.50 90 ILE A C 1
ATOM 759 O O . ILE A 1 90 ? -8.550 10.108 -5.891 1.00 89.50 90 ILE A O 1
ATOM 763 N N . CYS A 1 91 ? -9.846 8.417 -5.179 1.00 90.88 91 CYS A N 1
ATOM 764 C CA . CYS A 1 91 ? -10.867 8.549 -6.217 1.00 90.88 91 CYS A CA 1
ATOM 765 C C . CYS A 1 91 ? -11.513 9.941 -6.234 1.00 90.88 91 CYS A C 1
ATOM 767 O O . CYS A 1 91 ? -11.678 10.518 -7.306 1.00 90.88 91 CYS A O 1
ATOM 769 N N . SER A 1 92 ? -11.820 10.524 -5.071 1.00 92.88 92 S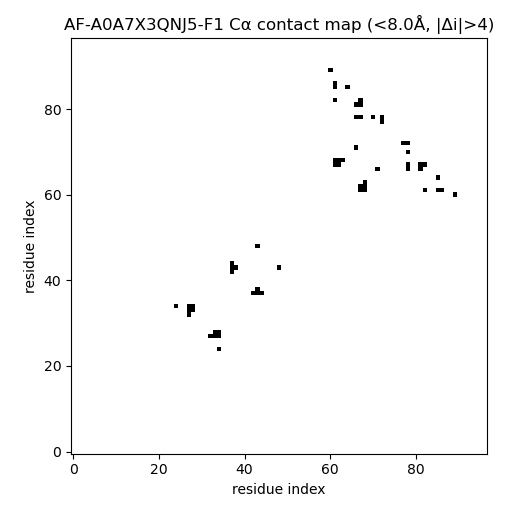ER A N 1
ATOM 770 C CA . SER A 1 92 ? -12.417 11.862 -4.997 1.00 92.88 92 SER A CA 1
ATOM 771 C C . SER A 1 92 ? -11.490 12.943 -5.561 1.00 92.88 92 SER A C 1
ATOM 773 O O . SER A 1 92 ? -11.952 13.847 -6.248 1.00 92.88 92 SER A O 1
ATOM 775 N N . ARG A 1 93 ? -10.170 12.814 -5.380 1.00 89.81 93 ARG A N 1
ATOM 776 C CA . ARG A 1 93 ? -9.175 13.739 -5.960 1.00 89.81 93 ARG A CA 1
ATOM 777 C C . ARG A 1 93 ? -9.065 13.651 -7.482 1.00 89.81 93 ARG A C 1
ATOM 779 O O . ARG A 1 93 ? -8.521 14.574 -8.082 1.00 89.81 93 ARG A O 1
ATOM 786 N N . PHE A 1 94 ? -9.525 12.556 -8.087 1.00 87.62 94 PHE A N 1
ATOM 787 C CA . PHE A 1 94 ? -9.585 12.394 -9.541 1.00 87.62 94 PHE A CA 1
ATOM 788 C C . PHE A 1 94 ? -10.932 12.808 -10.127 1.00 87.62 94 PHE A C 1
ATOM 790 O O . PHE A 1 94 ? -10.956 13.327 -11.234 1.00 87.62 94 PHE A O 1
ATOM 797 N N . LEU A 1 95 ? -12.030 12.571 -9.405 1.00 92.19 95 LEU A N 1
ATOM 798 C CA . LEU A 1 95 ? -13.384 12.871 -9.878 1.00 92.19 95 LEU A CA 1
ATOM 799 C C . LEU A 1 95 ? -13.791 14.334 -9.674 1.00 92.19 95 LEU A C 1
ATOM 801 O O . LEU A 1 95 ? -14.528 14.872 -10.489 1.00 92.19 95 LEU A O 1
ATOM 805 N N . PHE A 1 96 ? -13.337 14.968 -8.591 1.00 87.62 96 PHE A N 1
ATOM 806 C CA . PHE A 1 96 ? -13.695 16.349 -8.237 1.00 87.62 96 PHE A CA 1
ATOM 807 C C . PHE A 1 96 ? -12.575 17.353 -8.543 1.00 87.62 96 PHE A C 1
ATOM 809 O O . PHE A 1 96 ? -12.460 18.383 -7.879 1.00 87.62 96 PHE A O 1
ATOM 816 N N . ARG A 1 97 ? -11.717 17.029 -9.511 1.00 56.31 97 ARG A N 1
ATOM 817 C CA . ARG A 1 97 ? -10.671 17.912 -10.028 1.00 56.31 97 ARG A CA 1
ATOM 818 C C . ARG A 1 97 ? -11.034 18.369 -11.428 1.00 56.31 97 ARG A C 1
ATOM 820 O O . ARG A 1 97 ? -10.733 19.544 -11.718 1.00 56.31 97 ARG A O 1
#

Radius of gyration: 20.66 Å; Cα contacts (8 Å, |Δi|>4): 30; chains: 1; bounding box: 47×43×52 Å

Mean predicted aligned error: 14.51 Å

Secondary structure (DSSP, 8-state):
--------TT-----TT--THHHHHHHHHHTT----SPPTTS--TTSHHHHHHHHHHHHHHHTTSHHHHS---SSHHHHHHHHHHHHHHHHHHHH--